Protein AF-A0A9E2TU30-F1 (afdb_monomer_lite)

Radius of gyration: 15.32 Å; chains: 1; bounding box: 44×23×37 Å

Secondary structure (DSSP, 8-state):
----B-TTT--BSS--EEE---B-TTS-B--TTS-HHHHS-EEE-HHHHHHHHHHHHHHHHHHHHHHHHTT---GGGSHHHHHHHHHHHHHHHHHHHHTTTT-TT--HHHHHHHHHHHHTT-

Sequence (122 aa):
MDAGSCNACHATGTPLMKLSLGKDFFGRTYDRLSPASDQSPKWYCAPCSMMKHLQRDFRDIRAEFDKLSAGQASALSEPEAKQRAQLRLQEIAAIAHAQAAASPLLNSTDVAQLLVQFQART

pLDDT: mean 87.57, std 10.74, range [45.16, 97.62]

Foldseek 3Di:
DPPQAAPWQRDGPADKDWADQQAALLRHGDDPPHDPVRVDTGIHHPVQSVLLNLLRNLVLLVVQVVCVVVVHDHPCVDPVSLVSSLVSLVVSLVVCVVCVPPGPRDHNVSSVVVNVVSVVVD

Structure (mmCIF, N/CA/C/O backbone):
data_AF-A0A9E2TU30-F1
#
_entry.id   AF-A0A9E2TU30-F1
#
loop_
_atom_site.group_PDB
_atom_site.id
_atom_site.type_symbol
_atom_site.label_atom_id
_atom_site.label_alt_id
_atom_site.label_comp_id
_atom_site.label_asym_id
_atom_site.label_entity_id
_atom_site.label_seq_id
_atom_site.pdbx_PDB_ins_code
_atom_site.Cartn_x
_atom_site.Cartn_y
_atom_site.Cartn_z
_atom_site.occupancy
_atom_site.B_iso_or_equiv
_atom_site.auth_seq_id
_atom_site.auth_comp_id
_atom_site.auth_asym_id
_atom_site.auth_atom_id
_atom_site.pdbx_PDB_model_num
ATOM 1 N N . MET A 1 1 ? 27.078 -9.603 -6.378 1.00 45.16 1 MET A N 1
ATOM 2 C CA . MET A 1 1 ? 26.035 -10.031 -7.331 1.00 45.16 1 MET A CA 1
ATOM 3 C C . MET A 1 1 ? 25.415 -8.770 -7.880 1.00 45.16 1 MET A C 1
ATOM 5 O O . MET A 1 1 ? 24.563 -8.183 -7.221 1.00 45.16 1 MET A O 1
ATOM 9 N N . ASP A 1 2 ? 25.918 -8.318 -9.022 1.00 52.03 2 ASP A N 1
ATOM 10 C CA . ASP A 1 2 ? 25.293 -7.226 -9.754 1.00 52.03 2 ASP A CA 1
ATOM 11 C C . ASP A 1 2 ? 23.970 -7.753 -10.287 1.00 52.03 2 ASP A C 1
ATOM 13 O O . ASP A 1 2 ? 23.927 -8.773 -10.980 1.00 52.03 2 ASP A O 1
ATOM 17 N N . ALA A 1 3 ? 22.868 -7.125 -9.892 1.00 62.72 3 ALA A N 1
ATOM 18 C CA . ALA A 1 3 ? 21.602 -7.436 -10.520 1.00 62.72 3 ALA A CA 1
ATOM 19 C C . ALA A 1 3 ? 21.727 -7.037 -11.996 1.00 62.72 3 ALA A C 1
ATOM 21 O O . ALA A 1 3 ? 21.761 -5.860 -12.329 1.00 62.72 3 ALA A O 1
ATOM 22 N N . GLY A 1 4 ? 21.854 -8.021 -12.888 1.00 83.62 4 GLY A N 1
ATOM 23 C CA . GLY A 1 4 ? 21.916 -7.769 -14.331 1.00 83.62 4 GLY A CA 1
ATOM 24 C C . GLY A 1 4 ? 20.570 -7.330 -14.919 1.00 83.62 4 GLY A C 1
ATOM 25 O O . GLY A 1 4 ? 20.514 -6.886 -16.063 1.00 83.62 4 GLY A O 1
ATOM 26 N N . SER A 1 5 ? 19.483 -7.456 -14.149 1.00 90.81 5 SER A N 1
ATOM 27 C CA . SER A 1 5 ? 18.124 -7.113 -14.564 1.00 90.81 5 SER A CA 1
ATOM 28 C C . SER A 1 5 ? 17.253 -6.639 -13.398 1.00 90.81 5 SER A C 1
ATOM 30 O O . SER A 1 5 ? 17.490 -6.976 -12.235 1.00 90.81 5 SER A O 1
ATOM 32 N N . CYS A 1 6 ? 16.219 -5.860 -13.718 1.00 91.06 6 CYS A N 1
ATOM 33 C CA . CYS A 1 6 ? 15.180 -5.466 -12.771 1.00 91.06 6 CYS A CA 1
ATOM 34 C C . CYS A 1 6 ? 14.430 -6.696 -12.231 1.00 91.06 6 CYS A C 1
ATOM 36 O O . CYS A 1 6 ? 13.886 -7.480 -13.004 1.00 91.06 6 CYS A O 1
ATOM 38 N N . ASN A 1 7 ? 14.296 -6.821 -10.907 1.00 90.06 7 ASN A N 1
ATOM 39 C CA . ASN A 1 7 ? 13.602 -7.945 -10.269 1.00 90.06 7 ASN A CA 1
ATOM 40 C C . ASN A 1 7 ? 12.084 -8.003 -10.528 1.00 90.06 7 ASN A C 1
ATOM 42 O O . ASN A 1 7 ? 11.464 -8.995 -10.156 1.00 90.06 7 ASN A O 1
ATOM 46 N N . ALA A 1 8 ? 11.480 -6.954 -11.098 1.00 89.69 8 ALA A N 1
ATOM 47 C CA . ALA A 1 8 ? 10.048 -6.917 -11.406 1.00 89.69 8 ALA A CA 1
ATOM 48 C C . ALA A 1 8 ? 9.748 -7.099 -12.897 1.00 89.69 8 ALA A C 1
ATOM 50 O O . ALA A 1 8 ? 8.896 -7.904 -13.245 1.00 89.69 8 ALA A O 1
ATOM 51 N N . CYS A 1 9 ? 10.419 -6.347 -13.773 1.00 90.38 9 CYS A N 1
ATOM 52 C CA . CYS A 1 9 ? 10.136 -6.359 -15.213 1.00 90.38 9 CYS A CA 1
ATOM 53 C C . CYS A 1 9 ? 11.229 -7.024 -16.059 1.00 90.38 9 CYS A C 1
ATOM 55 O O . CYS A 1 9 ? 11.135 -7.008 -17.280 1.00 90.38 9 CYS A O 1
ATOM 57 N N . HIS A 1 10 ? 12.289 -7.551 -15.436 1.00 91.31 10 HIS A N 1
ATOM 58 C CA . HIS A 1 10 ? 13.436 -8.181 -16.101 1.00 91.31 10 HIS A CA 1
ATOM 59 C C . HIS A 1 10 ? 14.210 -7.293 -17.091 1.00 91.31 10 HIS A C 1
ATOM 61 O O . HIS A 1 10 ? 15.109 -7.780 -17.770 1.00 91.31 10 HIS A O 1
ATOM 67 N N . ALA A 1 11 ? 13.935 -5.984 -17.136 1.00 89.94 11 ALA A N 1
ATOM 68 C CA . ALA A 1 11 ? 14.679 -5.045 -17.970 1.00 89.94 11 ALA A CA 1
ATOM 69 C C . ALA A 1 11 ? 16.180 -5.065 -17.635 1.00 89.94 11 ALA A C 1
ATOM 71 O O . ALA A 1 11 ? 16.563 -4.950 -16.467 1.00 89.94 11 ALA A O 1
ATOM 72 N N . THR A 1 12 ? 17.010 -5.183 -18.670 1.00 91.56 12 THR A N 1
ATOM 73 C CA . THR A 1 12 ? 18.480 -5.166 -18.621 1.00 91.56 12 THR A CA 1
ATOM 74 C C . THR A 1 12 ? 19.021 -3.841 -19.161 1.00 91.56 12 THR A C 1
ATOM 76 O O . THR A 1 12 ? 18.320 -3.135 -19.882 1.00 91.56 12 THR A O 1
ATOM 79 N N . GLY A 1 13 ? 20.274 -3.492 -18.851 1.00 88.19 13 GLY A N 1
ATOM 80 C CA . GLY A 1 13 ? 20.930 -2.301 -19.422 1.00 88.19 13 GLY A CA 1
ATOM 81 C C . GLY A 1 13 ? 20.381 -0.954 -18.929 1.00 88.19 13 GLY A C 1
ATOM 82 O O . GLY A 1 13 ? 20.753 0.090 -19.454 1.00 88.19 13 GLY A O 1
ATOM 83 N N . THR A 1 14 ? 19.515 -0.965 -17.913 1.00 88.12 14 THR A N 1
ATOM 84 C CA . THR A 1 14 ? 19.016 0.227 -17.215 1.00 88.12 14 THR A CA 1
ATOM 85 C C . THR A 1 14 ? 19.674 0.339 -15.841 1.00 88.12 14 THR A C 1
ATOM 87 O O . THR A 1 14 ? 19.904 -0.692 -15.204 1.00 88.12 14 THR A O 1
ATOM 90 N N . PRO A 1 15 ? 19.914 1.558 -15.322 1.00 90.88 15 PRO A N 1
ATOM 91 C CA . PRO A 1 15 ? 20.294 1.742 -13.929 1.00 90.88 15 PRO A CA 1
ATOM 92 C C . PRO A 1 15 ? 19.297 1.053 -12.994 1.00 90.88 15 PRO A C 1
ATOM 94 O O . PRO A 1 15 ? 18.077 1.207 -13.143 1.00 90.88 15 PRO A O 1
ATOM 97 N N . LEU A 1 16 ? 19.825 0.295 -12.034 1.00 91.31 16 LEU A N 1
ATOM 98 C CA . LEU A 1 16 ? 19.045 -0.357 -10.994 1.00 91.31 16 LEU A CA 1
ATOM 99 C C . LEU A 1 16 ? 19.373 0.260 -9.644 1.00 91.31 16 LEU A C 1
ATOM 101 O O . LEU A 1 16 ? 20.532 0.501 -9.312 1.00 91.31 16 LEU A O 1
ATOM 105 N N . MET A 1 17 ? 18.338 0.464 -8.844 1.00 87.94 17 MET A N 1
ATOM 106 C CA . MET A 1 17 ? 18.463 0.923 -7.471 1.00 87.94 17 MET A CA 1
ATOM 107 C C . MET A 1 17 ? 18.093 -0.200 -6.516 1.00 87.94 17 MET A C 1
ATOM 109 O O . MET A 1 17 ? 17.104 -0.915 -6.709 1.00 87.94 17 MET A O 1
ATOM 113 N N . LYS A 1 18 ? 18.905 -0.345 -5.472 1.00 85.62 18 LYS A N 1
ATOM 114 C CA . LYS A 1 18 ? 18.606 -1.236 -4.361 1.00 85.62 18 LYS A CA 1
ATOM 115 C C . LYS A 1 18 ? 17.455 -0.639 -3.563 1.00 85.62 18 LYS A C 1
ATOM 117 O O . LYS A 1 18 ? 17.564 0.472 -3.049 1.00 85.62 18 LYS A O 1
ATOM 122 N N . LEU A 1 19 ? 16.371 -1.392 -3.427 1.00 82.00 19 LEU A N 1
ATOM 123 C CA . LEU A 1 19 ? 15.255 -0.978 -2.592 1.00 82.00 19 LEU A CA 1
ATOM 124 C C . LEU A 1 19 ? 15.581 -1.243 -1.122 1.00 82.00 19 LEU A C 1
ATOM 126 O O . LEU A 1 19 ? 15.672 -2.394 -0.692 1.00 82.00 19 LEU A O 1
ATOM 130 N N . SER A 1 20 ? 15.742 -0.172 -0.352 1.00 78.00 20 SER A N 1
ATOM 131 C CA . SER A 1 20 ? 15.886 -0.248 1.101 1.00 78.00 20 SER A CA 1
ATOM 132 C C . SER A 1 20 ? 14.525 -0.425 1.769 1.00 78.00 20 SER A C 1
ATOM 134 O O . SER A 1 20 ? 13.521 0.156 1.350 1.00 78.00 20 SER A O 1
ATOM 136 N N . LEU A 1 21 ? 14.484 -1.225 2.837 1.00 76.56 21 LEU A N 1
ATOM 137 C CA . LEU A 1 21 ? 13.231 -1.468 3.541 1.00 76.56 21 LEU A CA 1
ATOM 138 C C . LEU A 1 21 ? 12.753 -0.254 4.330 1.00 76.56 21 LEU A C 1
ATOM 140 O O . LEU A 1 21 ? 11.580 0.085 4.226 1.00 76.56 21 LEU A O 1
ATOM 144 N N . GLY A 1 22 ? 13.640 0.427 5.055 1.00 84.25 22 GLY A N 1
ATOM 145 C CA . GLY A 1 22 ? 13.267 1.606 5.835 1.00 84.25 22 GLY A CA 1
ATOM 146 C C . G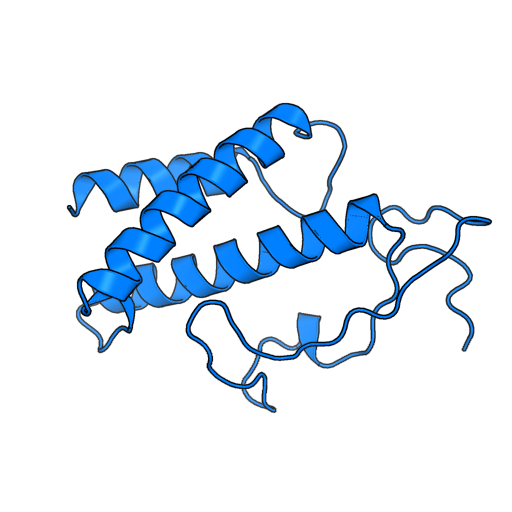LY A 1 22 ? 12.143 1.304 6.832 1.00 84.25 22 GLY A C 1
ATOM 147 O O . GLY A 1 22 ? 12.257 0.389 7.650 1.00 84.25 22 GLY A O 1
ATOM 148 N N . LYS A 1 23 ? 11.063 2.082 6.750 1.00 89.06 23 LYS A N 1
ATOM 149 C CA . LYS A 1 23 ? 9.863 1.964 7.584 1.00 89.06 23 LYS A CA 1
ATOM 150 C C . LYS A 1 23 ? 8.638 1.656 6.728 1.00 89.06 23 LYS A C 1
ATOM 152 O O . LYS A 1 23 ? 8.631 1.951 5.535 1.00 89.06 23 LYS A O 1
ATOM 157 N N . ASP A 1 24 ? 7.644 1.039 7.348 1.00 91.56 24 ASP A N 1
ATOM 158 C CA . ASP A 1 24 ? 6.329 0.785 6.767 1.00 91.56 24 ASP A CA 1
ATOM 159 C C . ASP A 1 24 ? 5.491 2.069 6.708 1.00 91.56 24 ASP A C 1
ATOM 161 O O . ASP A 1 24 ? 5.903 3.117 7.222 1.00 91.56 24 ASP A O 1
ATOM 165 N N . PHE A 1 25 ? 4.310 1.991 6.094 1.00 94.44 25 PHE A N 1
ATOM 166 C CA . PHE A 1 25 ? 3.414 3.145 5.956 1.00 94.44 25 PHE A CA 1
ATOM 167 C C . PHE A 1 25 ? 3.074 3.832 7.298 1.00 94.44 25 PHE A C 1
ATOM 169 O O . PHE A 1 25 ? 2.837 5.040 7.349 1.00 94.44 25 PHE A O 1
ATOM 176 N N . PHE A 1 26 ? 3.085 3.083 8.404 1.00 94.88 26 PHE A N 1
ATOM 177 C CA . PHE A 1 26 ? 2.767 3.567 9.750 1.00 94.88 26 PHE A CA 1
ATOM 178 C C . PHE A 1 26 ? 4.013 3.952 10.568 1.00 94.88 26 PHE A C 1
ATOM 180 O O . PHE A 1 26 ? 3.902 4.261 11.753 1.00 94.88 26 PHE A O 1
ATOM 187 N N . GLY A 1 27 ? 5.204 3.959 9.960 1.00 92.50 27 GLY A N 1
ATOM 188 C CA . GLY A 1 27 ? 6.458 4.363 10.599 1.00 92.50 27 GLY A CA 1
ATOM 189 C C . GLY A 1 27 ? 7.165 3.260 11.395 1.00 92.50 27 GLY A C 1
ATOM 190 O O . GLY A 1 27 ? 8.194 3.526 12.035 1.00 92.50 27 GLY A O 1
ATOM 191 N N . ARG A 1 28 ? 6.670 2.020 11.349 1.00 90.44 28 ARG A N 1
ATOM 192 C CA . ARG A 1 28 ? 7.284 0.861 12.009 1.00 90.44 2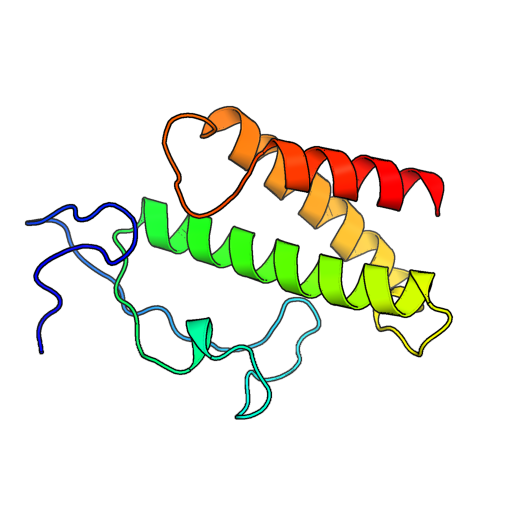8 ARG A CA 1
ATOM 193 C C . ARG A 1 28 ? 8.481 0.388 11.197 1.00 90.44 28 ARG A C 1
ATOM 195 O O . ARG A 1 28 ? 8.447 0.369 9.971 1.00 90.44 28 ARG A O 1
ATOM 202 N N . THR A 1 29 ? 9.571 0.040 11.870 1.00 87.88 29 THR A N 1
ATOM 203 C CA . THR A 1 29 ? 10.765 -0.475 11.190 1.00 87.88 29 THR A CA 1
ATOM 204 C C . THR A 1 29 ? 10.472 -1.857 10.620 1.00 87.88 29 THR A C 1
ATOM 206 O O . THR A 1 29 ? 9.915 -2.701 11.316 1.00 87.88 29 THR A O 1
ATOM 209 N N . TYR A 1 30 ? 10.887 -2.101 9.378 1.00 80.38 30 TYR A N 1
ATOM 210 C CA . TYR A 1 30 ? 10.882 -3.451 8.830 1.00 80.38 30 TYR A CA 1
ATOM 211 C C . TYR A 1 30 ? 11.905 -4.313 9.577 1.00 80.38 30 TYR A C 1
ATOM 213 O O . TYR A 1 30 ? 13.109 -4.070 9.495 1.00 80.38 30 TYR A O 1
ATOM 221 N N . ASP A 1 31 ? 11.422 -5.304 10.319 1.00 76.88 31 ASP A N 1
ATOM 222 C CA . ASP A 1 31 ? 12.236 -6.255 11.072 1.00 76.88 31 ASP A CA 1
ATOM 223 C C . ASP A 1 31 ? 12.073 -7.697 10.548 1.00 76.88 31 ASP A C 1
ATOM 225 O O . ASP A 1 31 ? 11.457 -7.950 9.510 1.00 76.88 31 ASP A O 1
ATOM 229 N N . ARG A 1 32 ? 12.620 -8.669 11.286 1.00 69.81 32 ARG A N 1
ATOM 230 C CA . ARG A 1 32 ? 12.548 -10.105 10.959 1.00 69.81 32 ARG A CA 1
ATOM 231 C C . ARG A 1 32 ? 11.126 -10.680 10.876 1.00 69.81 32 ARG A C 1
ATOM 233 O O . ARG A 1 32 ? 10.965 -11.783 10.364 1.00 69.81 32 ARG A O 1
ATOM 240 N N . LEU A 1 33 ? 10.119 -9.983 11.408 1.00 71.69 33 LEU A N 1
ATOM 241 C CA . LEU A 1 33 ? 8.710 -10.383 11.354 1.00 71.69 33 LEU A CA 1
ATOM 242 C C . LEU A 1 33 ? 8.005 -9.836 10.106 1.00 71.69 33 LEU A C 1
ATOM 244 O O . LEU A 1 33 ? 6.863 -10.197 9.829 1.00 71.69 33 LEU A O 1
ATOM 248 N N . SER A 1 34 ? 8.684 -8.987 9.331 1.00 71.94 34 SER A N 1
ATOM 249 C CA . SER A 1 34 ? 8.167 -8.479 8.064 1.00 71.94 34 SER A CA 1
ATOM 250 C C . SER A 1 34 ? 8.069 -9.587 7.010 1.00 71.94 34 SER A C 1
ATOM 252 O O . SER A 1 34 ? 8.846 -10.545 7.056 1.00 71.94 34 SER A O 1
ATOM 254 N N . PRO A 1 35 ? 7.177 -9.465 6.009 1.00 71.31 35 PRO A N 1
ATOM 255 C CA . PRO A 1 35 ? 7.031 -10.471 4.961 1.00 71.31 35 PRO A CA 1
ATOM 256 C C . PRO A 1 35 ? 8.364 -10.837 4.293 1.00 71.31 35 PRO A C 1
ATOM 258 O O . PRO A 1 35 ? 9.147 -9.964 3.918 1.00 71.31 35 PRO A O 1
ATOM 261 N N . ALA A 1 36 ? 8.602 -12.135 4.078 1.00 69.75 36 ALA A N 1
ATOM 262 C CA . ALA A 1 36 ? 9.850 -12.647 3.497 1.00 69.75 36 ALA A CA 1
ATOM 263 C C . ALA A 1 36 ? 10.191 -12.025 2.128 1.00 69.75 36 ALA A C 1
ATOM 265 O O . ALA A 1 36 ? 11.363 -11.889 1.783 1.00 69.75 36 ALA A O 1
ATOM 266 N N . SER A 1 37 ? 9.177 -11.569 1.376 1.00 68.44 37 SER A N 1
ATOM 267 C CA . SER A 1 37 ? 9.334 -10.867 0.093 1.00 68.44 37 SER A CA 1
ATOM 268 C C . SER A 1 37 ? 10.212 -9.618 0.163 1.00 68.44 37 SER A C 1
ATOM 270 O O . SER A 1 37 ? 10.682 -9.153 -0.881 1.00 68.44 37 SER A O 1
ATOM 272 N N . ASP A 1 38 ? 10.373 -9.076 1.366 1.00 70.12 38 ASP A N 1
ATOM 273 C CA . ASP A 1 38 ? 11.070 -7.836 1.660 1.00 70.12 38 ASP A CA 1
ATOM 274 C C . ASP A 1 38 ? 12.424 -8.107 2.344 1.00 70.12 38 ASP A C 1
ATOM 276 O O . ASP A 1 38 ? 13.331 -7.294 2.247 1.00 70.12 38 ASP A O 1
ATOM 280 N N . GLN A 1 39 ? 12.634 -9.281 2.947 1.00 68.00 39 GLN A N 1
ATOM 281 C CA . GLN A 1 39 ? 13.841 -9.582 3.732 1.00 68.00 39 GLN A CA 1
ATOM 282 C C . GLN A 1 39 ? 15.132 -9.715 2.896 1.00 68.00 39 GLN A C 1
ATOM 284 O O . GLN A 1 39 ? 16.231 -9.668 3.445 1.00 68.00 39 GLN A O 1
ATOM 289 N N . SER A 1 40 ? 15.028 -9.850 1.570 1.00 70.62 40 SER A N 1
ATOM 290 C CA . SER A 1 40 ? 16.176 -9.925 0.658 1.00 70.62 40 SER A CA 1
ATOM 291 C C . SER A 1 40 ? 16.379 -8.613 -0.110 1.00 70.62 40 SER A C 1
ATOM 293 O O . SER A 1 40 ? 15.395 -8.066 -0.620 1.00 70.62 40 SER A O 1
ATOM 295 N N . PRO A 1 41 ? 17.625 -8.146 -0.314 1.00 75.50 41 PRO A N 1
ATOM 296 C CA . PRO A 1 41 ? 17.882 -6.976 -1.144 1.00 75.50 41 PRO A CA 1
ATOM 297 C C . PRO A 1 41 ? 17.433 -7.232 -2.589 1.00 75.50 41 PRO A C 1
ATOM 299 O O . PRO A 1 41 ? 17.915 -8.154 -3.243 1.00 75.50 41 PRO A O 1
ATOM 302 N N . LYS A 1 42 ? 16.513 -6.399 -3.084 1.00 86.75 42 LYS A N 1
ATOM 303 C CA . LYS A 1 42 ? 16.016 -6.439 -4.466 1.00 86.75 42 LYS A CA 1
ATOM 304 C C . LYS A 1 42 ? 16.398 -5.165 -5.207 1.00 86.75 42 LYS A C 1
ATOM 306 O O . LYS A 1 42 ? 16.485 -4.089 -4.612 1.00 86.75 42 LYS A O 1
ATOM 311 N N . TRP A 1 43 ? 16.610 -5.312 -6.504 1.00 90.56 43 TRP A N 1
ATOM 312 C CA . TRP A 1 43 ? 17.062 -4.273 -7.410 1.00 90.56 43 TRP A CA 1
ATOM 313 C C . TRP A 1 43 ? 15.984 -4.004 -8.449 1.00 90.56 43 TRP A C 1
ATOM 315 O O . TRP A 1 43 ? 15.512 -4.913 -9.133 1.00 90.56 43 TRP A O 1
ATOM 325 N N . TYR A 1 44 ? 15.583 -2.747 -8.571 1.00 90.50 44 TYR A N 1
ATOM 326 C CA . TYR A 1 44 ? 14.530 -2.347 -9.495 1.00 90.50 44 TYR A CA 1
ATOM 327 C C . TYR A 1 44 ? 15.007 -1.201 -10.378 1.00 90.50 44 TYR A C 1
ATOM 329 O O . TYR A 1 44 ? 15.781 -0.351 -9.940 1.00 90.50 44 TYR A O 1
ATOM 337 N N . CYS A 1 45 ? 14.523 -1.155 -11.619 1.00 92.19 45 CYS A N 1
ATOM 338 C CA . CYS A 1 45 ? 14.595 0.067 -12.415 1.00 92.19 45 CYS A CA 1
ATOM 339 C C . CYS A 1 45 ? 13.710 1.151 -11.775 1.00 92.19 45 CYS A C 1
ATOM 341 O O . CYS A 1 45 ? 12.825 0.836 -10.973 1.00 92.19 45 CYS A O 1
ATOM 343 N N . ALA A 1 46 ? 13.914 2.422 -12.131 1.00 90.44 46 ALA A N 1
ATOM 344 C CA . ALA A 1 46 ? 13.199 3.533 -11.496 1.00 90.44 46 ALA A CA 1
ATOM 345 C C . ALA A 1 46 ? 11.656 3.377 -11.492 1.00 90.44 46 ALA A C 1
ATOM 347 O O . ALA A 1 46 ? 11.072 3.490 -10.410 1.00 90.44 46 ALA A O 1
ATOM 348 N N . PRO A 1 47 ? 10.985 3.002 -12.605 1.00 89.50 47 PRO A N 1
ATOM 349 C CA . PRO A 1 47 ? 9.534 2.784 -12.596 1.00 89.50 47 PRO A CA 1
ATOM 350 C C . PRO A 1 47 ? 9.097 1.657 -11.650 1.00 89.50 47 PRO A C 1
ATOM 352 O O . PRO A 1 47 ? 8.155 1.806 -10.873 1.00 89.50 47 PRO A O 1
ATOM 355 N N . CYS A 1 48 ? 9.811 0.527 -11.665 1.00 90.31 48 CYS A N 1
ATOM 356 C CA . CYS A 1 48 ? 9.487 -0.611 -10.805 1.00 90.31 48 CYS A CA 1
ATOM 357 C C . CYS A 1 48 ? 9.781 -0.334 -9.328 1.00 90.31 48 CYS A C 1
ATOM 359 O O . CYS A 1 48 ? 9.084 -0.865 -8.470 1.00 90.31 48 CYS A O 1
ATOM 361 N N . SER A 1 49 ? 10.775 0.503 -9.024 1.00 90.31 49 SER A N 1
ATOM 362 C CA . SER A 1 49 ? 11.071 0.929 -7.656 1.00 90.31 49 SER A CA 1
ATOM 363 C C . SER A 1 49 ? 9.903 1.727 -7.076 1.00 90.31 49 SER A C 1
ATOM 365 O O . SER A 1 49 ? 9.387 1.386 -6.011 1.00 90.31 49 SER A O 1
ATOM 367 N N . MET A 1 50 ? 9.399 2.714 -7.826 1.00 90.88 50 MET A N 1
ATOM 368 C CA . MET A 1 50 ? 8.214 3.484 -7.442 1.00 90.88 50 MET A CA 1
ATOM 369 C C . MET A 1 50 ? 6.991 2.579 -7.240 1.00 90.88 50 MET A C 1
ATOM 371 O O . MET A 1 50 ? 6.348 2.632 -6.194 1.00 90.88 50 MET A O 1
ATOM 375 N N . MET A 1 51 ? 6.705 1.691 -8.198 1.00 91.19 51 MET A N 1
ATOM 376 C CA . MET A 1 51 ? 5.573 0.764 -8.086 1.00 91.19 51 MET A CA 1
ATOM 377 C C . MET A 1 51 ? 5.722 -0.199 -6.906 1.00 91.19 51 MET A C 1
ATOM 379 O O . MET A 1 51 ? 4.742 -0.512 -6.233 1.00 91.19 51 MET A O 1
ATOM 383 N N . LYS A 1 52 ? 6.948 -0.631 -6.595 1.00 90.25 52 LYS A N 1
ATOM 384 C CA . LYS A 1 52 ? 7.214 -1.472 -5.428 1.00 90.25 52 LYS A CA 1
ATOM 385 C C . LYS A 1 52 ? 7.006 -0.718 -4.113 1.00 90.25 52 LYS A C 1
ATOM 387 O O . LYS A 1 52 ? 6.556 -1.332 -3.151 1.00 90.25 52 LYS A O 1
ATOM 392 N N . HIS A 1 53 ? 7.293 0.581 -4.051 1.00 90.50 53 HIS A N 1
ATOM 393 C CA . HIS A 1 53 ? 6.954 1.399 -2.883 1.00 90.50 53 HIS A CA 1
ATOM 394 C C . HIS A 1 53 ? 5.437 1.490 -2.679 1.00 90.50 53 HIS A C 1
ATOM 396 O O . HIS A 1 53 ? 4.957 1.185 -1.591 1.00 90.50 53 HIS A O 1
ATOM 402 N N . LEU A 1 54 ? 4.679 1.790 -3.739 1.00 93.00 54 LEU A N 1
ATOM 403 C CA . LEU A 1 54 ? 3.211 1.835 -3.687 1.00 93.00 54 LEU A CA 1
ATOM 404 C C . LEU A 1 54 ? 2.605 0.481 -3.282 1.00 93.00 54 LEU A C 1
ATOM 406 O O . LEU A 1 54 ? 1.674 0.424 -2.482 1.00 93.00 54 LEU A O 1
ATOM 410 N N . GLN A 1 55 ? 3.171 -0.621 -3.785 1.00 92.69 55 GLN A N 1
ATOM 411 C CA . GLN A 1 55 ? 2.784 -1.982 -3.409 1.00 92.69 55 GLN A CA 1
ATOM 412 C C . GLN A 1 55 ? 2.938 -2.244 -1.907 1.00 92.69 55 GLN A C 1
ATOM 414 O O . GLN A 1 55 ? 2.089 -2.910 -1.312 1.00 92.69 55 GLN A O 1
ATOM 419 N N . ARG A 1 56 ? 4.020 -1.751 -1.296 1.00 91.75 56 ARG A N 1
ATOM 420 C CA . ARG A 1 56 ? 4.276 -1.930 0.139 1.00 91.75 56 ARG A CA 1
ATOM 421 C C . ARG A 1 56 ? 3.284 -1.134 0.969 1.00 91.75 56 ARG A C 1
ATOM 423 O O . ARG A 1 56 ? 2.652 -1.725 1.834 1.00 91.75 56 ARG A O 1
ATOM 430 N N . ASP A 1 57 ? 3.057 0.130 0.622 1.00 94.75 57 ASP A N 1
ATOM 431 C CA . ASP A 1 57 ? 2.065 0.961 1.309 1.00 94.75 57 ASP A CA 1
ATOM 432 C C . ASP A 1 57 ? 0.664 0.344 1.234 1.00 94.75 57 ASP A C 1
ATOM 434 O O . ASP A 1 57 ? -0.015 0.221 2.251 1.00 94.75 57 ASP A O 1
ATOM 438 N N . PHE A 1 58 ? 0.255 -0.121 0.046 1.00 95.69 58 PHE A N 1
ATOM 439 C CA . PHE A 1 58 ? -1.016 -0.822 -0.138 1.00 95.69 58 PHE A CA 1
ATOM 440 C C . PHE A 1 58 ? -1.140 -2.034 0.790 1.00 95.69 58 PHE A C 1
ATOM 442 O O . PHE A 1 58 ? -2.149 -2.198 1.475 1.00 95.69 58 PHE A O 1
ATOM 449 N N . ARG A 1 59 ? -0.108 -2.884 0.832 1.00 93.75 59 ARG A N 1
ATOM 450 C CA . ARG A 1 59 ? -0.098 -4.085 1.671 1.00 93.75 59 ARG A CA 1
ATOM 451 C C . ARG A 1 59 ? -0.155 -3.733 3.155 1.00 93.75 59 ARG A C 1
ATOM 453 O O . ARG A 1 59 ? -0.893 -4.377 3.896 1.00 93.75 59 ARG A O 1
ATOM 460 N N . ASP A 1 60 ? 0.622 -2.746 3.584 1.00 94.19 60 ASP A N 1
ATOM 461 C CA . ASP A 1 60 ? 0.693 -2.342 4.985 1.00 94.19 60 ASP A CA 1
ATOM 462 C C . ASP A 1 60 ? -0.675 -1.793 5.440 1.00 94.19 60 ASP A C 1
ATOM 464 O O . ASP A 1 60 ? -1.187 -2.201 6.485 1.00 94.19 60 ASP A O 1
ATOM 468 N N . ILE A 1 61 ? -1.326 -0.962 4.612 1.00 96.94 61 ILE A N 1
ATOM 469 C CA . ILE A 1 61 ? -2.693 -0.466 4.848 1.00 96.94 61 ILE A CA 1
ATOM 470 C C . ILE A 1 61 ? -3.704 -1.616 4.868 1.00 96.94 61 ILE A C 1
ATOM 472 O O . ILE A 1 61 ? -4.541 -1.670 5.768 1.00 96.94 61 ILE A O 1
ATOM 476 N N . ARG A 1 62 ? -3.625 -2.556 3.915 1.00 96.56 62 ARG A N 1
ATOM 477 C CA . ARG A 1 62 ? -4.516 -3.723 3.859 1.00 96.56 62 ARG A CA 1
ATOM 478 C C . ARG A 1 62 ? -4.422 -4.565 5.126 1.00 96.56 62 ARG A C 1
ATOM 480 O O . ARG A 1 62 ? -5.451 -4.913 5.691 1.00 96.56 62 ARG A O 1
ATOM 487 N N . ALA A 1 63 ? -3.210 -4.845 5.597 1.00 95.25 63 ALA A N 1
ATOM 488 C CA . ALA A 1 63 ? -3.000 -5.641 6.800 1.00 95.25 63 ALA A CA 1
ATOM 489 C C . ALA A 1 63 ? -3.623 -4.982 8.039 1.00 95.25 63 ALA A C 1
ATOM 491 O O . ALA A 1 63 ? -4.241 -5.656 8.859 1.00 95.25 63 ALA A O 1
ATOM 492 N N . GLU A 1 64 ? -3.492 -3.662 8.178 1.00 96.44 64 GLU A N 1
ATOM 493 C CA . GLU A 1 64 ? -4.155 -2.931 9.259 1.00 96.44 64 GLU A CA 1
ATOM 494 C C . GLU A 1 64 ? -5.678 -2.884 9.083 1.00 96.44 64 GLU A C 1
ATOM 496 O O . GLU A 1 64 ? -6.414 -3.016 10.059 1.00 96.44 64 GLU A O 1
ATOM 501 N N . PHE A 1 65 ? -6.171 -2.769 7.850 1.00 96.75 65 PHE A N 1
ATOM 502 C CA . PHE A 1 65 ? -7.605 -2.804 7.570 1.00 96.75 65 PHE A CA 1
ATOM 503 C C . PHE A 1 65 ? -8.221 -4.162 7.924 1.00 96.75 65 PHE A C 1
ATOM 505 O O . PHE A 1 65 ? -9.307 -4.216 8.504 1.00 96.75 65 PHE A O 1
ATOM 512 N N . ASP A 1 66 ? -7.518 -5.254 7.626 1.00 96.25 66 ASP A N 1
ATOM 513 C CA . ASP A 1 66 ? -7.945 -6.609 7.965 1.00 96.25 66 ASP A CA 1
ATOM 514 C C . ASP A 1 66 ? -7.977 -6.803 9.496 1.00 96.25 66 ASP A C 1
ATOM 516 O O . ASP A 1 66 ? -8.961 -7.329 10.022 1.00 96.25 66 ASP A O 1
ATOM 520 N N . LYS A 1 67 ? -6.977 -6.290 10.236 1.00 95.94 67 LYS A N 1
ATOM 521 C CA . LYS A 1 67 ? -6.989 -6.265 11.716 1.00 95.94 67 LYS A CA 1
ATOM 522 C C . LYS A 1 67 ? -8.197 -5.510 12.258 1.00 95.94 67 LYS A C 1
ATOM 524 O O . LYS A 1 67 ? -8.935 -6.046 13.083 1.00 95.94 67 LYS A O 1
ATOM 529 N N . LEU A 1 68 ? -8.422 -4.289 11.768 1.00 95.25 68 LEU A N 1
ATOM 530 C CA . LEU A 1 68 ? -9.555 -3.461 12.176 1.00 95.25 68 LEU A CA 1
ATOM 531 C C . LEU A 1 68 ? -10.890 -4.156 11.865 1.00 95.25 68 LEU A C 1
ATOM 533 O O . LEU A 1 68 ? -11.826 -4.114 12.662 1.00 95.25 68 LEU A O 1
ATOM 537 N N . SER A 1 69 ? -10.974 -4.839 10.722 1.00 93.94 69 SER A N 1
ATOM 538 C CA . SER A 1 69 ? -12.160 -5.592 10.309 1.00 93.94 69 SER A CA 1
ATOM 539 C C . SER A 1 69 ? -12.428 -6.811 11.187 1.00 93.94 69 SER A C 1
ATOM 541 O O . SER A 1 69 ? -13.591 -7.140 11.411 1.00 93.94 69 SER A O 1
ATOM 543 N N . ALA A 1 70 ? -11.375 -7.427 11.725 1.00 95.94 70 ALA A N 1
ATOM 544 C CA . ALA A 1 70 ? -11.440 -8.527 12.681 1.00 95.94 70 ALA A CA 1
ATOM 545 C C . ALA A 1 70 ? -11.595 -8.071 14.149 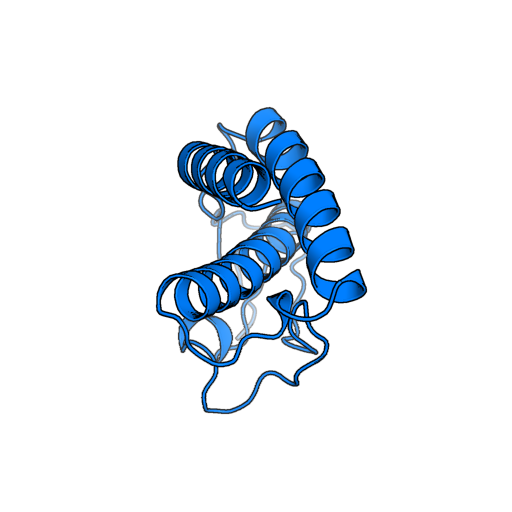1.00 95.94 70 ALA A C 1
ATOM 547 O O . ALA A 1 70 ? -11.552 -8.910 15.047 1.00 95.94 70 ALA A O 1
ATOM 548 N N . GLY A 1 71 ? -11.742 -6.766 14.417 1.00 95.12 71 GLY A N 1
ATOM 549 C CA . GLY A 1 71 ? -11.843 -6.223 15.779 1.00 95.12 71 GLY A CA 1
ATOM 550 C C . GLY A 1 71 ? -10.533 -6.268 16.576 1.00 95.12 71 GLY A C 1
ATOM 551 O O . GLY A 1 71 ? -10.549 -6.175 17.801 1.00 95.12 71 GLY A O 1
ATOM 552 N N . GLN A 1 72 ? -9.396 -6.434 15.900 1.00 96.75 72 GLN A N 1
ATOM 553 C CA . GLN A 1 72 ? -8.071 -6.439 16.513 1.00 96.75 72 GLN A CA 1
ATOM 554 C C . GLN A 1 72 ? -7.514 -5.015 16.635 1.00 96.75 72 GLN A C 1
ATOM 556 O O . GLN A 1 72 ? -7.946 -4.092 15.942 1.00 96.75 72 GLN A O 1
ATOM 561 N N . ALA A 1 73 ? -6.501 -4.845 17.489 1.00 95.50 73 ALA A N 1
ATOM 562 C CA . ALA A 1 73 ? -5.774 -3.586 17.588 1.00 95.50 73 ALA A CA 1
ATOM 563 C C . ALA A 1 73 ? -5.131 -3.231 16.237 1.00 95.50 73 ALA A C 1
ATOM 565 O O . ALA A 1 73 ? -4.387 -4.030 15.661 1.00 95.50 73 ALA A O 1
ATOM 566 N N . SER A 1 74 ? -5.414 -2.022 15.751 1.00 96.38 74 SER A N 1
ATOM 567 C CA . SER A 1 74 ? -4.937 -1.533 14.464 1.00 96.38 74 SER A CA 1
ATOM 568 C C . SER A 1 74 ? -4.455 -0.091 14.554 1.00 96.38 74 SER A C 1
ATOM 570 O O . SER A 1 74 ? -5.055 0.732 15.240 1.00 96.38 74 SER A O 1
ATOM 572 N N . ALA A 1 75 ? -3.416 0.232 13.783 1.00 95.50 75 ALA A N 1
ATOM 573 C CA . ALA A 1 75 ? -2.979 1.610 13.584 1.00 95.50 75 ALA A CA 1
ATOM 574 C C . ALA A 1 75 ? -4.058 2.477 12.904 1.00 95.50 75 ALA A C 1
ATOM 576 O O . ALA A 1 75 ? -4.049 3.692 13.061 1.00 95.50 75 ALA A O 1
ATOM 577 N N . LEU A 1 76 ? -5.005 1.871 12.177 1.00 96.50 76 LEU A N 1
ATOM 578 C CA . LEU A 1 76 ? -6.121 2.576 11.535 1.00 96.50 76 LEU A CA 1
ATOM 579 C C . LEU A 1 76 ? -7.242 2.974 12.503 1.00 96.50 76 LEU A C 1
ATOM 581 O O . LEU A 1 76 ? -8.175 3.659 12.083 1.00 96.50 76 LEU A O 1
ATOM 585 N N . SER A 1 77 ? -7.163 2.570 13.773 1.00 95.38 77 SER A N 1
ATOM 586 C CA . SER A 1 77 ? -8.038 3.106 14.820 1.00 95.38 77 SER A CA 1
ATOM 587 C C . SER A 1 77 ? -7.737 4.581 15.116 1.00 95.38 77 SER A C 1
ATOM 589 O O . SER A 1 77 ? -8.618 5.294 15.588 1.00 95.38 77 SER A O 1
ATOM 591 N N . GLU A 1 78 ? -6.528 5.054 14.794 1.00 95.62 78 GLU A N 1
ATOM 592 C CA . GLU A 1 78 ? -6.134 6.453 14.953 1.00 95.62 78 GLU A CA 1
ATOM 593 C C . GLU A 1 78 ? -6.649 7.315 13.780 1.00 95.62 78 GLU A C 1
ATOM 595 O O . GLU A 1 78 ? -6.332 7.015 12.619 1.00 95.62 78 GLU A O 1
ATOM 600 N N . PRO A 1 79 ? -7.388 8.417 14.031 1.00 94.19 79 PRO A N 1
ATOM 601 C CA . PRO A 1 79 ? -8.010 9.222 12.974 1.00 94.19 79 PRO A CA 1
ATOM 602 C C . PRO A 1 79 ? -7.027 9.751 11.923 1.00 94.19 79 PRO A C 1
ATOM 604 O O . PRO A 1 79 ? -7.293 9.673 10.723 1.00 94.19 79 PRO A O 1
ATOM 607 N N . GLU A 1 80 ? -5.859 10.238 12.349 1.00 95.38 80 GLU A N 1
ATOM 608 C CA . GLU A 1 80 ? -4.845 10.766 11.431 1.00 95.38 80 GLU A CA 1
ATOM 609 C C . GLU A 1 80 ? -4.245 9.671 10.543 1.00 95.38 80 GLU A C 1
ATOM 611 O O . GLU A 1 80 ? -4.024 9.874 9.348 1.00 95.38 80 GLU A O 1
ATOM 616 N N . ALA A 1 81 ? -3.986 8.490 11.112 1.00 95.62 81 ALA A N 1
ATOM 617 C CA . ALA A 1 81 ? -3.477 7.352 10.356 1.00 95.62 81 ALA A CA 1
ATOM 618 C C . ALA A 1 81 ? -4.515 6.866 9.338 1.00 95.62 81 ALA A C 1
ATOM 620 O O . ALA A 1 81 ? -4.158 6.581 8.192 1.00 95.62 81 ALA A O 1
ATOM 621 N N . LYS A 1 82 ? -5.798 6.848 9.723 1.00 95.56 82 LYS A N 1
ATOM 622 C CA . LYS A 1 82 ? -6.917 6.521 8.833 1.00 95.56 82 LYS A CA 1
ATOM 623 C C . LYS A 1 82 ? -7.023 7.510 7.671 1.00 95.56 82 LYS A C 1
ATOM 625 O O . LYS A 1 82 ? -7.096 7.082 6.520 1.00 95.56 82 LYS A O 1
ATOM 630 N N . GLN A 1 83 ? -6.959 8.815 7.945 1.00 95.75 83 GLN A N 1
ATOM 631 C CA . GLN A 1 83 ? -7.017 9.851 6.910 1.00 95.75 83 GLN A CA 1
ATOM 632 C C . GLN A 1 83 ? -5.843 9.743 5.928 1.00 95.75 83 GLN A C 1
ATOM 634 O O . GLN A 1 83 ? -6.046 9.771 4.713 1.00 95.75 83 GLN A O 1
ATOM 639 N N . ARG A 1 84 ? -4.612 9.564 6.430 1.00 97.62 84 ARG A N 1
ATOM 640 C CA . ARG A 1 84 ? -3.439 9.362 5.565 1.00 97.62 84 ARG A CA 1
ATOM 641 C C . ARG A 1 84 ? -3.573 8.102 4.713 1.00 97.62 84 ARG A C 1
ATOM 643 O O . ARG A 1 84 ? -3.248 8.144 3.529 1.00 97.62 84 ARG A O 1
ATOM 650 N N . ALA A 1 85 ? -4.056 6.999 5.288 1.00 97.62 85 ALA A N 1
ATOM 651 C CA . ALA A 1 85 ? -4.264 5.750 4.557 1.00 97.62 85 ALA A CA 1
ATOM 652 C C . ALA A 1 85 ? -5.295 5.914 3.432 1.00 97.62 85 ALA A C 1
ATOM 654 O O . ALA A 1 85 ? -5.061 5.447 2.321 1.00 97.62 85 ALA A O 1
ATOM 655 N N . GLN A 1 86 ? -6.391 6.636 3.679 1.00 96.38 86 GLN A N 1
ATOM 656 C CA . GLN A 1 86 ? -7.396 6.927 2.657 1.00 96.38 86 GLN A CA 1
ATOM 657 C C . GLN A 1 86 ? -6.816 7.729 1.485 1.00 96.38 86 GLN A C 1
ATOM 659 O O . GLN A 1 86 ? -7.001 7.338 0.332 1.00 96.38 86 GLN A O 1
ATOM 664 N N . LEU A 1 87 ? -6.087 8.814 1.770 1.00 97.19 87 LEU A N 1
ATOM 665 C CA . LEU A 1 87 ? -5.427 9.623 0.737 1.00 97.19 87 LEU A CA 1
ATOM 666 C C . LEU A 1 87 ? -4.425 8.786 -0.064 1.00 97.19 87 LEU A C 1
ATOM 668 O O . LEU A 1 87 ? -4.394 8.846 -1.293 1.00 97.19 87 LEU A O 1
ATOM 672 N N . ARG A 1 88 ? -3.648 7.945 0.626 1.00 97.56 88 ARG A N 1
ATOM 673 C CA . ARG A 1 88 ? -2.673 7.074 -0.026 1.00 97.56 88 ARG A CA 1
ATOM 674 C C . ARG A 1 88 ? -3.339 6.027 -0.917 1.00 97.56 88 ARG A C 1
ATOM 676 O O . ARG A 1 88 ? -2.859 5.791 -2.019 1.00 97.56 88 ARG A O 1
ATOM 683 N N . LEU A 1 89 ? -4.456 5.432 -0.495 1.00 97.12 89 LEU A N 1
ATOM 684 C CA . LEU A 1 89 ? -5.210 4.489 -1.328 1.00 97.12 89 LEU A CA 1
ATOM 685 C C . LEU A 1 89 ? -5.773 5.152 -2.591 1.00 97.12 89 LEU A C 1
ATOM 687 O O . LEU A 1 89 ? -5.743 4.536 -3.654 1.00 97.12 89 LEU A O 1
ATOM 691 N N . GLN A 1 90 ? -6.243 6.401 -2.500 1.00 96.06 90 GLN A N 1
ATOM 692 C CA . GLN A 1 90 ? -6.699 7.168 -3.667 1.00 96.06 90 GLN A CA 1
ATOM 693 C C . GLN A 1 90 ? -5.558 7.414 -4.663 1.00 96.06 90 GLN A C 1
ATOM 695 O O . GLN A 1 90 ? -5.731 7.209 -5.864 1.00 96.06 90 GLN A O 1
ATOM 700 N N . GLU A 1 91 ? -4.378 7.793 -4.169 1.00 96.12 91 GLU A N 1
ATOM 701 C CA . GLU A 1 91 ? -3.183 7.984 -4.995 1.00 96.12 91 GLU A CA 1
ATOM 702 C C . GLU A 1 91 ? -2.738 6.678 -5.667 1.00 96.12 91 GLU A C 1
ATOM 704 O O . GLU A 1 91 ? -2.525 6.642 -6.881 1.00 96.12 91 GLU A O 1
ATOM 709 N N . ILE A 1 92 ? -2.652 5.582 -4.904 1.00 95.50 92 ILE A N 1
ATOM 710 C CA . ILE A 1 92 ? -2.285 4.267 -5.443 1.00 95.50 92 ILE A CA 1
ATOM 711 C C . ILE A 1 92 ? -3.299 3.838 -6.509 1.00 95.50 92 ILE A C 1
ATOM 713 O O . ILE A 1 92 ? -2.887 3.330 -7.548 1.00 95.50 92 ILE A O 1
ATOM 717 N N . ALA A 1 93 ? -4.599 4.071 -6.301 1.00 93.31 93 ALA A N 1
ATOM 718 C CA . ALA A 1 93 ? -5.632 3.738 -7.280 1.00 93.31 93 ALA A CA 1
ATOM 719 C C . ALA A 1 93 ? -5.451 4.519 -8.590 1.00 93.31 93 ALA A C 1
ATOM 721 O O . ALA A 1 93 ? -5.494 3.923 -9.668 1.00 93.31 93 ALA A O 1
ATOM 722 N N . ALA A 1 94 ? -5.185 5.826 -8.505 1.00 92.81 94 ALA A N 1
ATOM 723 C CA . ALA A 1 94 ? -4.944 6.669 -9.673 1.00 92.81 94 ALA A CA 1
ATOM 724 C C . ALA A 1 94 ? -3.706 6.212 -10.467 1.00 92.81 94 ALA A C 1
ATOM 726 O O . ALA A 1 94 ? -3.764 6.065 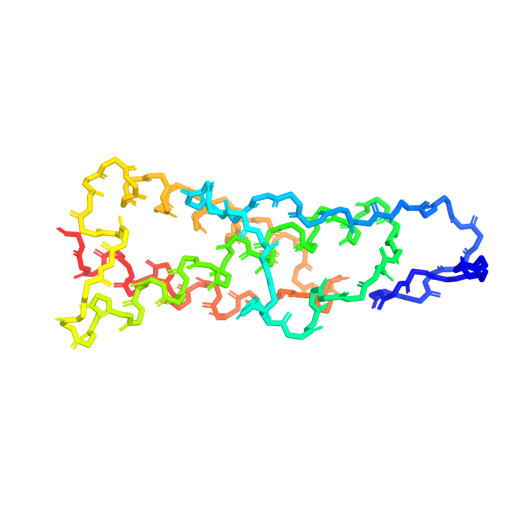-11.690 1.00 92.81 94 ALA A O 1
ATOM 727 N N . ILE A 1 95 ? -2.599 5.926 -9.774 1.00 91.38 95 ILE A N 1
ATOM 728 C CA . ILE A 1 95 ? -1.347 5.489 -10.406 1.00 91.38 95 ILE A CA 1
ATOM 729 C C . ILE A 1 95 ? -1.484 4.076 -10.987 1.00 91.38 95 ILE A C 1
ATOM 731 O O . ILE A 1 95 ? -1.056 3.830 -12.116 1.00 91.38 95 ILE A O 1
ATOM 735 N N . ALA A 1 96 ? -2.089 3.147 -10.242 1.00 87.25 96 ALA A N 1
ATOM 736 C CA . ALA A 1 96 ? -2.287 1.770 -10.685 1.00 87.25 96 ALA A CA 1
ATOM 737 C C . ALA A 1 96 ? -3.210 1.700 -11.905 1.00 87.25 96 ALA A C 1
ATOM 739 O O . ALA A 1 96 ? -2.944 0.916 -12.810 1.00 87.25 96 ALA A O 1
ATOM 740 N N . HIS A 1 97 ? -4.247 2.540 -11.974 1.00 83.50 97 HIS A N 1
ATOM 741 C CA . HIS A 1 97 ? -5.105 2.629 -13.153 1.00 83.50 97 HIS A CA 1
ATOM 742 C C . HIS A 1 97 ? -4.336 3.144 -14.379 1.00 83.50 97 HIS A C 1
ATOM 744 O O . HIS A 1 97 ? -4.404 2.538 -15.447 1.00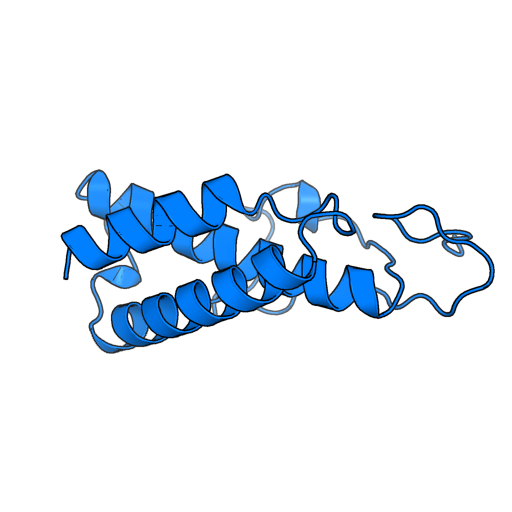 83.50 97 HIS A O 1
ATOM 750 N N . ALA A 1 98 ? -3.533 4.200 -14.215 1.00 83.94 98 ALA A N 1
ATOM 751 C CA . ALA A 1 98 ? -2.706 4.743 -15.295 1.00 83.94 98 ALA A CA 1
ATOM 752 C C . ALA A 1 98 ? -1.631 3.756 -15.796 1.00 83.94 98 ALA A C 1
ATOM 754 O O . ALA A 1 98 ? -1.191 3.848 -16.940 1.00 83.94 98 ALA A O 1
ATOM 755 N N . GLN A 1 99 ? -1.208 2.807 -14.953 1.00 75.56 99 GLN A N 1
ATOM 756 C CA . GLN A 1 99 ? -0.159 1.824 -15.249 1.00 75.56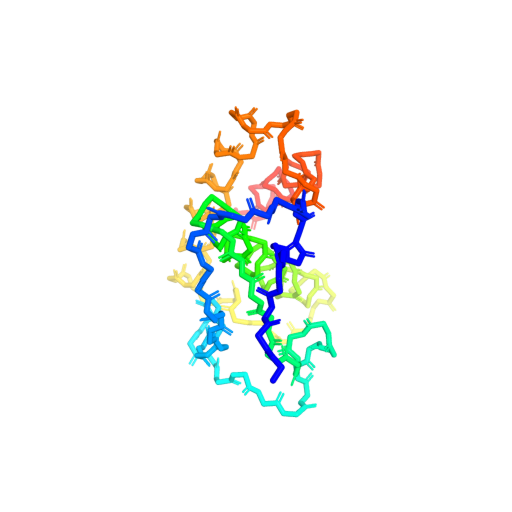 99 GLN A CA 1
ATOM 757 C C . GLN A 1 99 ? -0.673 0.376 -15.332 1.00 75.56 99 GLN A C 1
ATOM 759 O O . GLN A 1 99 ? 0.134 -0.554 -15.274 1.00 75.56 99 GLN A O 1
ATOM 764 N N . ALA A 1 100 ? -1.986 0.164 -15.482 1.00 61.28 100 ALA A N 1
ATOM 765 C CA . ALA A 1 100 ? -2.625 -1.151 -15.337 1.00 61.28 100 ALA A CA 1
ATOM 766 C C . ALA A 1 100 ? -2.067 -2.231 -16.287 1.00 61.28 100 ALA A C 1
ATOM 768 O O . ALA A 1 100 ? -2.057 -3.409 -15.944 1.00 61.28 100 ALA A O 1
ATOM 769 N N . ALA A 1 101 ? -1.547 -1.841 -17.455 1.00 59.88 101 ALA A N 1
ATOM 770 C CA . ALA A 1 101 ? -0.920 -2.756 -18.414 1.00 59.88 101 ALA A CA 1
ATOM 771 C C . ALA A 1 101 ? 0.590 -2.994 -18.180 1.00 59.88 101 ALA A C 1
ATOM 773 O O . ALA A 1 101 ? 1.184 -3.829 -18.857 1.00 59.88 101 ALA A O 1
ATOM 774 N N . ALA A 1 102 ? 1.232 -2.256 -17.268 1.00 61.00 102 ALA A N 1
ATOM 775 C CA . ALA A 1 102 ? 2.691 -2.124 -17.218 1.00 61.00 102 ALA A CA 1
ATOM 776 C C . ALA A 1 102 ? 3.357 -2.661 -15.938 1.00 61.00 102 ALA A C 1
ATOM 778 O O . ALA A 1 102 ? 4.569 -2.885 -15.947 1.00 61.00 102 ALA A O 1
ATOM 779 N N . SER A 1 103 ? 2.623 -2.862 -14.835 1.00 69.81 103 SER A N 1
ATOM 780 C CA . SER A 1 103 ? 3.241 -3.239 -13.555 1.00 69.81 103 SER A CA 1
ATOM 781 C C . SER A 1 103 ? 2.755 -4.586 -13.011 1.00 69.81 103 SER A C 1
ATOM 783 O O . SER A 1 103 ? 1.606 -4.685 -12.589 1.00 69.81 103 SER A O 1
ATOM 785 N N . PRO A 1 104 ? 3.630 -5.605 -12.889 1.00 79.06 104 PRO A N 1
ATOM 786 C CA . PRO A 1 104 ? 3.281 -6.874 -12.243 1.00 79.06 104 PRO A CA 1
ATOM 787 C C . PRO A 1 104 ? 3.226 -6.774 -10.706 1.00 79.06 104 PRO A C 1
ATOM 789 O O . PRO A 1 104 ? 3.003 -7.771 -10.026 1.00 79.06 104 PRO A O 1
ATOM 792 N N . LEU A 1 105 ? 3.498 -5.595 -10.134 1.00 86.19 105 LEU A N 1
ATOM 793 C CA . LEU A 1 105 ? 3.657 -5.410 -8.690 1.00 86.19 105 LEU A CA 1
ATOM 794 C C . LEU A 1 105 ? 2.362 -5.006 -7.981 1.00 86.19 105 LEU A C 1
ATOM 796 O O . LEU A 1 105 ? 2.243 -5.229 -6.780 1.00 86.19 105 LEU A O 1
ATOM 800 N N . LEU A 1 106 ? 1.409 -4.405 -8.691 1.00 87.56 106 LEU A N 1
ATOM 801 C CA . LEU A 1 106 ? 0.153 -3.916 -8.128 1.00 87.56 106 LEU A CA 1
ATOM 802 C C . LEU A 1 106 ? -1.011 -4.348 -9.009 1.00 87.56 106 LEU A C 1
ATOM 804 O O . LEU A 1 106 ? -1.031 -4.056 -10.200 1.00 87.56 106 LEU A O 1
ATOM 808 N N . ASN A 1 107 ? -2.002 -4.990 -8.400 1.00 88.19 107 ASN A N 1
ATOM 809 C CA . ASN A 1 107 ? -3.256 -5.312 -9.062 1.00 88.19 107 ASN A CA 1
ATOM 810 C C . ASN A 1 107 ? -4.241 -4.150 -8.868 1.00 88.19 107 ASN A C 1
ATOM 812 O O . ASN A 1 107 ? -4.660 -3.864 -7.745 1.00 88.19 107 ASN A O 1
ATOM 816 N N . SER A 1 108 ? -4.617 -3.478 -9.958 1.00 88.12 108 SER A N 1
ATOM 817 C CA . SER A 1 108 ? -5.542 -2.339 -9.920 1.00 88.12 108 SER A CA 1
ATOM 818 C C . SER A 1 108 ? -6.916 -2.699 -9.350 1.00 88.12 108 SER A C 1
ATOM 820 O O . SER A 1 108 ? -7.539 -1.865 -8.693 1.00 88.12 108 SER A O 1
ATOM 822 N N . THR A 1 109 ? -7.382 -3.931 -9.566 1.00 90.69 109 THR A N 1
ATOM 823 C CA . THR A 1 109 ? -8.672 -4.415 -9.058 1.00 90.69 109 THR A CA 1
ATOM 824 C C . THR A 1 109 ? -8.649 -4.531 -7.536 1.00 90.69 109 THR A C 1
ATOM 826 O O . THR A 1 109 ? -9.560 -4.036 -6.875 1.00 90.69 109 THR A O 1
ATOM 829 N N . ASP A 1 110 ? -7.579 -5.097 -6.970 1.00 92.38 110 ASP A N 1
ATOM 830 C CA . ASP A 1 110 ? -7.430 -5.245 -5.515 1.00 92.38 110 ASP A CA 1
ATOM 831 C C . ASP A 1 110 ? -7.338 -3.880 -4.819 1.00 92.38 110 ASP A C 1
ATOM 833 O O . ASP A 1 110 ? -7.913 -3.676 -3.746 1.00 92.38 110 ASP A O 1
ATOM 837 N N . VAL A 1 111 ? -6.643 -2.924 -5.448 1.00 93.38 111 VAL A N 1
ATOM 838 C CA . VAL A 1 111 ? -6.541 -1.544 -4.953 1.00 93.38 111 VAL A CA 1
ATOM 839 C C . VAL A 1 111 ? -7.911 -0.871 -4.937 1.00 93.38 111 VAL A C 1
ATOM 841 O O . VAL A 1 111 ? -8.305 -0.314 -3.911 1.00 93.38 111 VAL A O 1
ATOM 844 N N . ALA A 1 112 ? -8.652 -0.950 -6.045 1.00 92.69 112 ALA A N 1
ATOM 845 C CA . ALA A 1 112 ? -9.989 -0.373 -6.143 1.00 92.69 112 ALA A CA 1
ATOM 846 C C . ALA A 1 112 ? -10.952 -0.995 -5.119 1.00 92.69 112 ALA A C 1
ATOM 848 O O . ALA A 1 112 ? -11.695 -0.273 -4.452 1.00 92.69 112 ALA A O 1
ATOM 849 N N . GLN A 1 113 ? -10.900 -2.318 -4.939 1.00 94.69 113 GLN A N 1
ATOM 850 C CA . GLN A 1 113 ? -11.740 -3.019 -3.971 1.00 94.69 113 GLN A CA 1
ATOM 851 C C . GLN A 1 113 ? -11.460 -2.559 -2.537 1.00 94.69 113 GLN A C 1
ATOM 853 O O . GLN A 1 113 ? -12.403 -2.257 -1.801 1.00 94.69 113 GLN A O 1
ATOM 858 N N . LEU A 1 114 ? -10.187 -2.472 -2.137 1.00 95.44 114 LEU A N 1
ATOM 859 C CA . LEU A 1 114 ? -9.838 -2.016 -0.792 1.00 95.44 114 LEU A CA 1
ATOM 860 C C . LEU A 1 114 ? -10.259 -0.562 -0.568 1.00 95.44 114 LEU A C 1
ATOM 862 O O . LEU A 1 114 ? -10.782 -0.251 0.495 1.00 95.44 114 LEU A O 1
ATOM 866 N N . LEU A 1 115 ? -10.080 0.319 -1.557 1.00 95.19 115 LEU A N 1
ATOM 867 C CA . LEU A 1 115 ? -10.498 1.719 -1.452 1.00 95.19 115 LEU A CA 1
ATOM 868 C C . LEU A 1 115 ? -12.006 1.845 -1.186 1.00 95.19 115 LEU A C 1
ATOM 870 O O . LEU A 1 115 ? -12.404 2.583 -0.285 1.00 95.19 115 LEU A O 1
ATOM 874 N N . VAL A 1 116 ? -12.834 1.093 -1.917 1.00 95.12 116 VAL A N 1
ATOM 875 C CA . VAL A 1 116 ? -14.293 1.074 -1.714 1.00 95.12 116 VAL A CA 1
ATOM 876 C C . VAL A 1 116 ? -14.647 0.557 -0.317 1.00 95.12 116 VAL A C 1
ATOM 878 O O . VAL A 1 116 ? -15.440 1.174 0.392 1.00 95.12 116 VAL A O 1
ATOM 881 N N . GLN A 1 117 ? -14.033 -0.546 0.116 1.00 94.50 117 GLN A N 1
ATOM 882 C CA . GLN A 1 117 ? -14.264 -1.115 1.450 1.00 94.50 117 GLN A CA 1
ATOM 883 C C . GLN A 1 117 ? -13.835 -0.166 2.575 1.00 94.50 117 GLN A C 1
ATOM 885 O O . GLN A 1 117 ? -14.494 -0.088 3.611 1.00 94.50 117 GLN A O 1
ATOM 890 N N . PHE A 1 118 ? -12.742 0.566 2.366 1.00 93.44 118 PHE A N 1
ATOM 891 C CA . PHE A 1 118 ? -12.223 1.536 3.318 1.00 93.44 118 PHE A CA 1
ATOM 892 C C . PHE A 1 118 ? -13.180 2.724 3.483 1.00 93.44 118 PHE A C 1
ATOM 894 O O . PHE A 1 118 ? -13.469 3.120 4.610 1.00 93.44 118 PHE A O 1
ATOM 901 N N . GLN A 1 119 ? -13.720 3.243 2.375 1.00 90.25 119 GLN A N 1
ATOM 902 C CA . GLN A 1 119 ? -14.708 4.332 2.361 1.00 90.25 119 GLN A CA 1
ATOM 903 C C . GLN A 1 119 ? -16.066 3.915 2.942 1.00 90.25 119 GLN A C 1
ATOM 905 O O . GLN A 1 119 ? -16.742 4.718 3.569 1.00 90.25 119 GLN A O 1
ATOM 910 N N . ALA A 1 120 ? -16.467 2.652 2.797 1.00 88.94 120 ALA A N 1
ATOM 911 C CA . ALA A 1 120 ? -17.695 2.152 3.421 1.00 88.94 120 ALA A CA 1
ATOM 912 C C . ALA A 1 120 ? -17.605 2.053 4.962 1.00 88.94 120 ALA A C 1
ATOM 914 O O . ALA A 1 120 ? -18.619 1.837 5.623 1.00 88.94 120 ALA A O 1
ATOM 915 N N . ARG A 1 121 ? -16.397 2.175 5.536 1.00 79.25 121 ARG A N 1
ATOM 916 C CA . ARG A 1 121 ? -16.111 2.124 6.983 1.00 79.25 121 ARG A CA 1
ATOM 917 C C . ARG A 1 121 ? -15.681 3.475 7.578 1.00 79.25 121 ARG A C 1
ATOM 919 O O . ARG A 1 121 ? -15.265 3.521 8.743 1.00 79.25 121 ARG A O 1
ATOM 926 N N . THR A 1 122 ? -15.682 4.558 6.802 1.00 58.97 122 THR A N 1
ATOM 927 C CA . THR A 1 122 ? -15.590 5.933 7.337 1.00 58.97 122 THR A CA 1
ATOM 928 C C . THR A 1 122 ? -16.943 6.400 7.812 1.00 58.97 122 THR A C 1
ATOM 930 O O . THR A 1 122 ? -16.966 6.912 8.950 1.00 58.97 122 THR A O 1
#